Protein AF-A0A916QJL6-F1 (afdb_monomer_lite)

Secondary structure (DSSP, 8-state):
--SHHHHHHHHHHHHHHTT-----EEEEEEEEETTEEEEEEEEEETTTEEEEEEE-SSSEEEEEETTEE---B-TTSPEEEEEE--TTSPP-EEEEEE-

Organism: NCBI:txid2201249

Sequence (99 aa):
MKNKKKLILLCLPLVLFASTATTSIALADTVYYKRTPVYWEHGNWGKVRSYSNVQSHRYTHSSTANGVFSGWKKKGVTAKASTWISPTKKATAYWDCKG

Radius of gyration: 21.02 Å; chains: 1; bounding box: 69×24×42 Å

Structure (mmCIF, N/CA/C/O backbone):
data_AF-A0A916QJL6-F1
#
_entry.id   AF-A0A916QJL6-F1
#
loop_
_atom_site.group_PDB
_atom_site.id
_atom_site.type_symbol
_atom_site.label_atom_id
_atom_site.label_alt_id
_atom_site.label_comp_id
_atom_site.label_asym_id
_atom_site.label_entity_id
_atom_site.label_seq_id
_atom_site.pdbx_PDB_ins_code
_atom_site.Cartn_x
_atom_site.Cartn_y
_atom_site.Cartn_z
_atom_site.occupancy
_atom_site.B_iso_or_equiv
_atom_site.auth_seq_id
_atom_site.auth_comp_id
_atom_site.auth_asym_id
_atom_site.auth_atom_id
_atom_site.pdbx_PDB_model_num
ATOM 1 N N . MET A 1 1 ? 54.672 -15.623 -25.917 1.00 46.38 1 MET A N 1
ATOM 2 C CA . MET A 1 1 ? 53.746 -15.133 -24.862 1.00 46.38 1 MET A CA 1
ATOM 3 C C . MET A 1 1 ? 53.661 -13.596 -24.872 1.00 46.38 1 MET A C 1
ATOM 5 O O . MET A 1 1 ? 54.285 -12.959 -24.040 1.00 46.38 1 MET A O 1
ATOM 9 N N . LYS A 1 2 ? 52.933 -12.962 -25.808 1.00 47.34 2 LYS A N 1
ATOM 10 C CA . LYS A 1 2 ? 52.797 -11.480 -25.852 1.00 47.34 2 LYS A CA 1
ATOM 11 C C . LYS A 1 2 ? 51.350 -10.955 -25.855 1.00 47.34 2 LYS A C 1
ATOM 13 O O . LYS A 1 2 ? 51.146 -9.776 -25.597 1.00 47.34 2 LYS A O 1
ATOM 18 N N . ASN A 1 3 ? 50.346 -11.829 -26.007 1.00 54.03 3 ASN A N 1
ATOM 19 C CA . ASN A 1 3 ? 48.943 -11.406 -26.172 1.00 54.03 3 ASN A CA 1
ATOM 20 C C . ASN A 1 3 ? 48.036 -11.695 -24.958 1.00 54.03 3 ASN A C 1
ATOM 22 O O . ASN A 1 3 ? 46.921 -11.192 -24.900 1.00 54.03 3 ASN A O 1
ATOM 26 N N . LYS A 1 4 ? 48.517 -12.431 -23.942 1.00 50.94 4 LYS A N 1
ATOM 27 C CA . LYS A 1 4 ? 47.727 -12.762 -22.736 1.00 50.94 4 LYS A CA 1
ATOM 28 C C . LYS A 1 4 ? 47.488 -11.552 -21.812 1.00 50.94 4 LYS A C 1
ATOM 30 O O . LYS A 1 4 ? 46.475 -11.495 -21.130 1.00 50.94 4 LYS A O 1
ATOM 35 N N . LYS A 1 5 ? 48.384 -10.552 -21.834 1.00 49.97 5 LYS A N 1
ATOM 36 C CA . LYS A 1 5 ? 48.282 -9.331 -21.008 1.00 49.97 5 LYS A CA 1
ATOM 37 C C . LYS A 1 5 ? 47.199 -8.353 -21.493 1.00 49.97 5 LYS A C 1
ATOM 39 O O . LYS A 1 5 ? 46.643 -7.626 -20.683 1.00 49.97 5 LYS A O 1
ATOM 44 N N . LYS A 1 6 ? 46.867 -8.361 -22.793 1.00 50.53 6 LYS A N 1
ATOM 45 C CA . LYS A 1 6 ? 45.815 -7.497 -23.367 1.00 50.53 6 LYS A CA 1
ATOM 46 C C . LYS A 1 6 ? 44.402 -8.016 -23.085 1.00 50.53 6 LYS A C 1
ATOM 48 O O . LYS A 1 6 ? 43.484 -7.217 -22.969 1.00 50.53 6 LYS A O 1
ATOM 53 N N . LEU A 1 7 ? 44.242 -9.332 -22.926 1.00 50.47 7 LEU A N 1
ATOM 54 C CA . LEU A 1 7 ? 42.948 -9.954 -22.625 1.00 50.47 7 LEU A CA 1
ATOM 55 C C . LEU A 1 7 ? 42.502 -9.681 -21.177 1.00 50.47 7 LEU A C 1
ATOM 57 O O . LEU A 1 7 ? 41.327 -9.451 -20.924 1.00 50.47 7 LEU A O 1
ATOM 61 N N . ILE A 1 8 ? 43.454 -9.624 -20.238 1.00 54.03 8 ILE A N 1
ATOM 62 C CA . ILE A 1 8 ? 43.185 -9.314 -18.822 1.00 54.03 8 ILE A CA 1
ATOM 63 C C . ILE A 1 8 ? 42.785 -7.838 -18.639 1.00 54.03 8 ILE A C 1
ATOM 65 O O . ILE A 1 8 ? 41.924 -7.535 -17.818 1.00 54.03 8 ILE A O 1
ATOM 69 N N . LEU A 1 9 ? 43.341 -6.924 -19.445 1.00 51.94 9 LEU A N 1
ATOM 70 C CA . LEU A 1 9 ? 42.990 -5.499 -19.394 1.00 51.94 9 LEU A CA 1
ATOM 71 C C . LEU A 1 9 ? 41.610 -5.170 -19.987 1.00 51.94 9 LEU A C 1
ATOM 73 O O . LEU A 1 9 ? 41.058 -4.123 -19.662 1.00 51.94 9 LEU A O 1
ATOM 77 N N . LEU A 1 10 ? 41.049 -6.035 -20.839 1.00 51.66 10 LEU A N 1
ATOM 78 C CA . LEU A 1 10 ? 39.753 -5.787 -21.483 1.00 51.66 10 LEU A CA 1
ATOM 79 C C . LEU A 1 10 ? 38.558 -6.254 -20.634 1.00 51.66 10 LEU A C 1
ATOM 81 O O . LEU A 1 10 ? 37.454 -5.746 -20.801 1.00 51.66 10 LEU A O 1
ATOM 85 N N . CYS A 1 11 ? 38.770 -7.197 -19.708 1.00 52.44 11 CYS A N 1
ATOM 86 C CA . CYS A 1 11 ? 37.713 -7.712 -18.829 1.00 52.44 11 CYS A CA 1
ATOM 87 C C . CYS A 1 11 ? 37.508 -6.879 -17.554 1.00 52.44 11 CYS A C 1
ATOM 89 O O . CYS A 1 11 ? 36.437 -6.938 -16.956 1.00 52.44 11 CYS A O 1
ATOM 91 N N . LEU A 1 12 ? 38.500 -6.085 -17.137 1.00 51.75 12 LEU A N 1
ATOM 92 C CA . LEU A 1 12 ? 38.423 -5.282 -15.913 1.00 51.75 12 LEU A CA 1
ATOM 93 C C . LEU A 1 12 ? 37.340 -4.173 -15.929 1.00 51.75 12 LEU A C 1
ATOM 95 O O . LEU A 1 12 ? 36.672 -4.011 -14.908 1.00 51.75 12 LEU A O 1
ATOM 99 N N . PRO A 1 13 ? 37.077 -3.445 -17.039 1.00 52.88 13 PRO A N 1
ATOM 100 C CA . PRO A 1 13 ? 36.018 -2.431 -17.050 1.00 52.88 13 PRO A CA 1
ATOM 101 C C . PRO A 1 13 ? 34.598 -3.020 -17.114 1.00 52.88 13 PRO A C 1
ATOM 103 O O . PRO A 1 13 ? 33.653 -2.338 -16.732 1.00 52.88 13 PRO A O 1
ATOM 106 N N . LEU A 1 14 ? 34.418 -4.278 -17.538 1.00 50.94 14 LEU A N 1
ATOM 107 C CA . LEU A 1 14 ? 33.086 -4.893 -17.642 1.00 50.94 14 LEU A CA 1
ATOM 108 C C . LEU A 1 14 ? 32.510 -5.282 -16.265 1.00 50.94 14 LEU A C 1
ATOM 110 O O . LEU A 1 14 ? 31.299 -5.244 -16.064 1.00 50.94 14 LEU A O 1
ATOM 114 N N . VAL A 1 15 ? 33.375 -5.587 -15.292 1.00 53.91 15 VAL A N 1
ATOM 115 C CA . VAL A 1 15 ? 32.970 -5.922 -13.912 1.00 53.91 15 VAL A CA 1
ATOM 116 C C . VAL A 1 15 ? 32.596 -4.665 -13.109 1.00 53.91 15 VAL A C 1
ATOM 118 O O . VAL A 1 15 ? 31.736 -4.727 -12.236 1.00 53.91 15 VAL A O 1
ATOM 121 N N . LEU A 1 16 ? 33.169 -3.503 -13.450 1.00 50.06 16 LEU A N 1
ATOM 122 C CA . LEU A 1 16 ? 32.902 -2.219 -12.781 1.00 50.06 16 LEU A CA 1
ATOM 123 C C . LEU A 1 16 ? 31.537 -1.599 -13.133 1.00 50.06 16 LEU A C 1
ATOM 125 O O . LEU A 1 16 ? 31.016 -0.805 -12.354 1.00 50.06 16 LEU A O 1
ATOM 129 N N . PHE A 1 17 ? 30.925 -1.970 -14.263 1.00 52.22 17 PHE A N 1
ATOM 130 C CA . PHE A 1 17 ? 2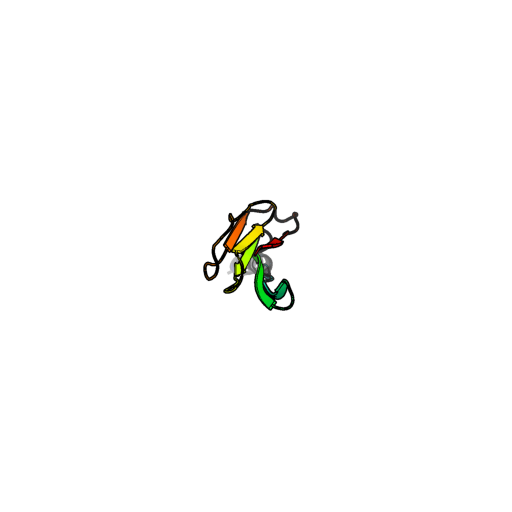9.567 -1.522 -14.616 1.00 52.22 17 PHE A CA 1
ATOM 131 C C . PHE A 1 17 ? 28.454 -2.406 -14.031 1.00 52.22 17 PHE A C 1
ATOM 133 O O . PHE A 1 17 ? 27.311 -1.961 -13.927 1.00 52.22 17 PHE A O 1
ATOM 140 N N . ALA A 1 18 ? 28.770 -3.631 -13.600 1.00 50.31 18 ALA A N 1
ATOM 141 C CA . ALA A 1 18 ? 27.786 -4.567 -13.054 1.00 50.31 18 ALA A CA 1
ATOM 142 C C . ALA A 1 18 ? 27.381 -4.264 -11.595 1.00 50.31 18 ALA A C 1
ATOM 144 O O . ALA A 1 18 ? 26.430 -4.852 -11.087 1.00 50.31 18 ALA A O 1
ATOM 145 N N . SER A 1 19 ? 28.070 -3.344 -10.911 1.00 48.66 19 SER A N 1
ATOM 146 C CA . SER A 1 19 ? 27.883 -3.076 -9.479 1.00 48.66 19 SER A CA 1
ATOM 147 C C . SER A 1 19 ? 26.995 -1.875 -9.150 1.00 48.66 19 SER A C 1
ATOM 149 O O . SER A 1 19 ? 26.932 -1.477 -7.988 1.00 48.66 19 SER A O 1
ATOM 151 N N . THR A 1 20 ? 26.239 -1.318 -10.104 1.00 51.81 20 THR A N 1
ATOM 152 C CA . THR A 1 20 ? 25.099 -0.457 -9.733 1.00 51.81 20 THR A CA 1
ATOM 153 C C . THR A 1 20 ? 23.936 -1.341 -9.291 1.00 51.81 20 THR A C 1
ATOM 155 O O . THR A 1 20 ? 22.885 -1.401 -9.923 1.00 51.81 20 THR A O 1
ATOM 158 N N . ALA A 1 21 ? 24.149 -2.067 -8.187 1.00 51.97 21 ALA A N 1
ATOM 159 C CA . ALA A 1 21 ? 23.082 -2.685 -7.426 1.00 51.97 21 ALA A CA 1
ATOM 160 C C . ALA A 1 21 ? 22.080 -1.571 -7.134 1.00 51.97 21 ALA A C 1
ATOM 162 O O . ALA A 1 21 ? 22.337 -0.652 -6.355 1.00 51.97 21 ALA A O 1
ATOM 163 N N . THR A 1 22 ? 20.982 -1.580 -7.876 1.00 55.56 22 THR A N 1
ATOM 164 C CA . THR A 1 22 ? 19.940 -0.589 -7.724 1.00 55.56 22 THR A CA 1
ATOM 165 C C . THR A 1 22 ? 19.310 -0.863 -6.369 1.00 55.56 22 THR A C 1
ATOM 167 O O . THR A 1 22 ? 18.578 -1.831 -6.188 1.00 55.56 22 THR A O 1
ATOM 170 N N . THR A 1 23 ? 19.670 -0.048 -5.384 1.00 55.12 23 THR A N 1
ATOM 171 C CA . THR A 1 23 ? 19.147 -0.138 -4.027 1.00 55.12 23 THR A CA 1
ATOM 172 C C . THR A 1 23 ? 17.630 0.002 -4.088 1.00 55.12 23 THR A C 1
ATOM 174 O O . THR A 1 23 ? 17.087 1.072 -4.365 1.00 55.12 23 THR A O 1
ATOM 177 N N . SER A 1 24 ? 16.924 -1.112 -3.899 1.00 55.72 24 SER A N 1
ATOM 178 C CA . SER A 1 24 ? 15.483 -1.107 -3.691 1.00 55.72 24 SER A CA 1
ATOM 179 C C . SER A 1 24 ? 15.224 -0.467 -2.338 1.00 55.72 24 SER A C 1
ATOM 181 O O . SER A 1 24 ? 15.588 -1.030 -1.306 1.00 55.72 24 SER A O 1
ATOM 183 N N . ILE A 1 25 ? 14.627 0.720 -2.339 1.00 62.16 25 ILE A N 1
ATOM 184 C CA . ILE A 1 25 ? 14.165 1.345 -1.106 1.00 62.16 25 ILE A CA 1
ATOM 185 C C . ILE A 1 25 ? 12.771 0.779 -0.854 1.00 62.16 25 ILE A C 1
ATOM 187 O O . ILE A 1 25 ? 11.801 1.209 -1.479 1.00 62.16 25 ILE A O 1
ATOM 191 N N . ALA A 1 26 ? 12.708 -0.234 0.006 1.00 62.62 26 ALA A N 1
ATOM 192 C CA . ALA A 1 26 ? 11.469 -0.694 0.605 1.00 62.62 26 ALA A CA 1
ATOM 193 C C . ALA A 1 26 ? 11.263 0.088 1.903 1.00 62.62 26 ALA A C 1
ATOM 195 O O . ALA A 1 26 ? 12.041 -0.075 2.842 1.00 62.62 26 ALA A O 1
ATOM 196 N N . LEU A 1 27 ? 10.261 0.967 1.939 1.00 75.12 27 LEU A N 1
ATOM 197 C CA . LEU A 1 27 ? 9.862 1.667 3.157 1.00 75.12 27 LEU A CA 1
ATOM 198 C C . LEU A 1 27 ? 8.608 0.983 3.692 1.00 75.12 27 LEU A C 1
ATOM 200 O O . LEU A 1 27 ? 7.573 0.947 3.026 1.00 75.12 27 LEU A O 1
ATOM 204 N N . ALA A 1 28 ? 8.727 0.392 4.877 1.00 79.88 28 ALA A N 1
ATOM 205 C CA . ALA A 1 28 ? 7.584 -0.084 5.638 1.00 79.88 28 ALA A CA 1
ATOM 206 C C . ALA A 1 28 ? 7.270 0.960 6.709 1.00 79.88 28 ALA A C 1
ATOM 208 O O . ALA A 1 28 ? 8.041 1.142 7.649 1.00 79.88 28 ALA A O 1
ATOM 209 N N . ASP A 1 29 ? 6.130 1.624 6.560 1.00 84.25 29 ASP A N 1
ATOM 210 C CA . ASP A 1 29 ? 5.646 2.657 7.458 1.00 84.25 29 ASP A CA 1
ATOM 211 C C . ASP A 1 29 ? 4.402 2.159 8.202 1.00 84.25 29 ASP A C 1
ATOM 213 O O . ASP A 1 29 ? 3.496 1.533 7.641 1.00 84.25 29 ASP A O 1
ATOM 217 N N . THR A 1 30 ? 4.327 2.474 9.495 1.00 88.19 30 THR A N 1
ATOM 218 C CA . THR A 1 30 ? 3.057 2.401 10.224 1.00 88.19 30 THR A CA 1
ATOM 219 C C . THR A 1 30 ? 2.382 3.757 10.117 1.00 88.19 30 THR A C 1
ATOM 221 O O . THR A 1 30 ? 2.823 4.733 10.722 1.00 88.19 30 THR A O 1
ATOM 224 N N . VAL A 1 31 ? 1.305 3.818 9.343 1.00 92.69 31 VAL A N 1
ATOM 225 C CA . VAL A 1 31 ? 0.499 5.029 9.160 1.00 92.69 31 VAL A CA 1
ATOM 226 C C . VAL A 1 31 ? -0.752 4.963 10.024 1.00 92.69 31 VAL A C 1
ATOM 228 O O . VAL A 1 31 ? -1.096 3.909 10.550 1.00 92.69 31 VAL A O 1
ATOM 231 N N . TYR A 1 32 ? -1.438 6.088 10.221 1.00 94.81 32 TYR A N 1
ATOM 232 C CA . TYR A 1 32 ? -2.595 6.143 11.113 1.00 94.81 32 TYR A CA 1
ATOM 233 C C . TYR A 1 32 ? -3.845 6.615 10.384 1.00 94.81 32 TYR A C 1
ATOM 235 O O . TYR A 1 32 ? -3.860 7.676 9.768 1.00 94.81 32 TYR A O 1
ATOM 243 N N . TYR A 1 33 ? -4.930 5.856 10.533 1.00 96.06 33 TYR A N 1
ATOM 244 C CA . TYR A 1 33 ? -6.273 6.266 10.133 1.00 96.06 33 TYR A CA 1
ATOM 245 C C . TYR A 1 33 ? -7.186 6.244 11.354 1.00 96.06 33 TYR A C 1
ATOM 247 O O . TYR A 1 33 ? -7.285 5.222 12.034 1.00 96.06 33 TYR A O 1
ATOM 255 N N . LYS A 1 34 ? -7.825 7.377 11.678 1.00 95.44 34 LYS A N 1
ATOM 256 C CA . LYS A 1 34 ? -8.668 7.526 12.883 1.00 95.44 34 LYS A CA 1
ATOM 257 C C . LYS A 1 34 ? -7.979 6.985 14.152 1.00 95.44 34 LYS A C 1
ATOM 259 O O . LYS A 1 34 ? -8.532 6.160 14.876 1.00 95.44 34 LYS A O 1
ATOM 264 N N . ARG A 1 35 ? -6.727 7.407 14.388 1.00 95.31 35 ARG A N 1
ATOM 265 C CA . ARG A 1 35 ? -5.877 6.982 15.528 1.00 95.31 35 ARG A CA 1
ATOM 266 C C . ARG A 1 35 ? -5.590 5.474 15.604 1.00 95.31 35 ARG A C 1
ATOM 268 O O . ARG A 1 35 ? -5.123 4.987 16.625 1.00 95.31 35 ARG A O 1
ATOM 275 N N . THR A 1 36 ? -5.869 4.726 14.543 1.00 94.44 36 THR A N 1
ATOM 276 C CA . THR A 1 36 ? -5.555 3.301 14.450 1.00 94.44 36 THR A CA 1
ATOM 277 C C . THR A 1 36 ? -4.356 3.101 13.531 1.00 94.44 36 THR A C 1
ATOM 279 O O . THR A 1 36 ? -4.376 3.665 12.434 1.00 94.44 36 THR A O 1
ATOM 282 N N . PRO A 1 37 ? -3.375 2.267 13.914 1.00 94.12 37 PRO A N 1
ATOM 283 C CA . PRO A 1 37 ? -2.281 1.905 13.027 1.00 94.12 37 PRO A CA 1
ATOM 284 C C . PRO A 1 37 ? -2.780 1.105 11.814 1.00 94.12 37 PRO A C 1
ATOM 286 O O . PRO A 1 37 ? -3.627 0.213 11.915 1.00 94.12 37 PRO A O 1
ATOM 289 N N . VAL A 1 38 ? -2.232 1.432 10.655 1.00 95.94 38 VAL A N 1
ATOM 290 C CA . VAL A 1 38 ? -2.438 0.784 9.366 1.00 95.94 38 VAL A CA 1
ATOM 291 C C . VAL A 1 38 ? -1.054 0.440 8.838 1.00 95.94 38 VAL A C 1
ATOM 293 O O . VAL A 1 38 ? -0.148 1.272 8.853 1.00 95.94 38 VAL A O 1
ATOM 296 N N . TYR A 1 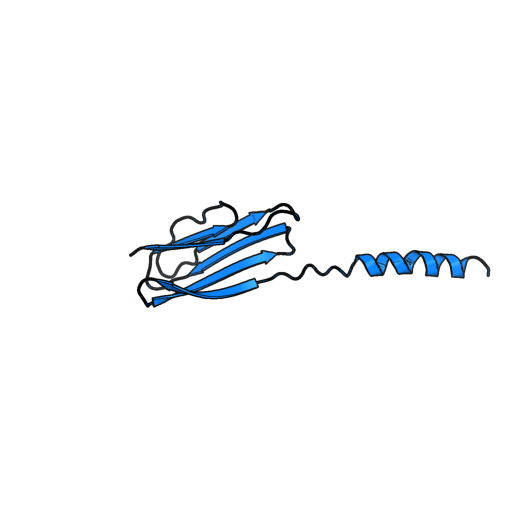39 ? -0.886 -0.802 8.401 1.00 94.94 39 TYR A N 1
ATOM 297 C CA . TYR A 1 39 ? 0.358 -1.238 7.792 1.00 94.94 39 TYR A CA 1
ATOM 298 C C . TYR A 1 39 ? 0.428 -0.714 6.360 1.00 94.94 39 TYR A C 1
ATOM 300 O O . TYR A 1 39 ? -0.512 -0.923 5.583 1.00 94.94 39 TYR A O 1
ATOM 308 N N . TRP A 1 40 ? 1.537 -0.067 6.005 1.00 96.38 40 TRP A N 1
ATOM 309 C CA . TRP A 1 40 ? 1.791 0.368 4.643 1.00 96.38 40 TRP A CA 1
ATOM 310 C C . TRP A 1 40 ? 3.243 0.129 4.241 1.00 96.38 40 TRP A C 1
ATOM 312 O O . TRP A 1 40 ? 4.171 0.653 4.840 1.00 96.38 40 TRP A O 1
ATOM 322 N N . GLU A 1 41 ? 3.438 -0.654 3.193 1.00 95.00 41 GLU A N 1
ATOM 323 C CA . GLU A 1 41 ? 4.742 -0.915 2.603 1.00 95.00 41 GLU A CA 1
ATOM 324 C C . GLU A 1 41 ? 4.742 -0.409 1.167 1.00 95.00 41 GLU A C 1
ATOM 326 O O . GLU A 1 41 ? 3.900 -0.793 0.353 1.00 95.00 41 GLU A O 1
ATOM 331 N N . HIS A 1 42 ? 5.679 0.468 0.837 1.00 94.12 42 HIS A N 1
ATOM 332 C CA . HIS A 1 42 ? 5.750 1.084 -0.479 1.00 94.12 42 HIS A CA 1
ATOM 333 C C . HIS A 1 42 ? 7.187 1.365 -0.887 1.00 94.12 42 HIS A C 1
ATOM 335 O O . HIS A 1 42 ? 8.111 1.380 -0.073 1.00 94.12 42 HIS A O 1
ATOM 341 N N . GLY A 1 43 ? 7.382 1.564 -2.186 1.00 92.12 43 GLY A N 1
ATOM 342 C CA . GLY A 1 43 ? 8.695 1.896 -2.703 1.00 92.12 43 GLY A CA 1
ATOM 343 C C . GLY A 1 43 ? 8.851 1.593 -4.179 1.00 92.12 43 GLY A C 1
ATOM 344 O O . GLY A 1 43 ? 7.899 1.639 -4.971 1.00 92.12 43 GLY A O 1
ATOM 345 N N . ASN A 1 44 ? 10.093 1.297 -4.555 1.00 89.81 44 ASN A N 1
ATOM 346 C CA . ASN A 1 44 ? 10.407 0.814 -5.887 1.00 89.81 44 ASN A CA 1
ATOM 347 C C . ASN A 1 44 ? 11.452 -0.302 -5.884 1.00 89.81 44 ASN A C 1
ATOM 349 O O . ASN A 1 44 ? 12.357 -0.340 -5.051 1.00 89.81 44 ASN A O 1
ATOM 353 N N . TRP A 1 45 ? 11.335 -1.182 -6.875 1.00 85.88 45 TRP A N 1
ATOM 354 C CA . TRP A 1 45 ? 12.375 -2.136 -7.224 1.00 85.88 45 TRP A CA 1
ATOM 355 C C . TRP A 1 45 ? 13.219 -1.551 -8.340 1.00 85.88 45 TRP A C 1
ATOM 357 O O . TRP A 1 45 ? 12.743 -1.328 -9.456 1.00 85.88 45 TRP A O 1
ATOM 367 N N . GLY A 1 46 ? 14.461 -1.247 -7.982 1.00 77.75 46 GLY A N 1
ATOM 368 C CA . GLY A 1 46 ? 15.511 -0.747 -8.849 1.00 77.75 46 GLY A CA 1
ATOM 369 C C . GLY A 1 46 ? 15.121 0.351 -9.834 1.00 77.75 46 GLY A C 1
ATOM 370 O O . GLY A 1 46 ? 15.552 0.320 -10.982 1.00 77.75 46 GLY A O 1
ATOM 371 N N . LYS A 1 47 ? 14.292 1.312 -9.399 1.00 81.75 47 LYS A N 1
ATOM 372 C CA . LYS A 1 47 ? 13.754 2.418 -10.219 1.00 81.75 47 LYS A CA 1
ATOM 373 C C . LYS A 1 47 ? 12.927 1.998 -11.444 1.00 81.75 47 LYS A C 1
ATOM 375 O O . LYS A 1 47 ? 12.514 2.868 -12.198 1.00 81.75 47 LYS A O 1
ATOM 380 N N . VAL A 1 48 ? 12.655 0.708 -11.643 1.00 88.00 48 VAL A N 1
ATOM 381 C CA . VAL A 1 48 ? 11.908 0.193 -12.806 1.00 88.00 48 VAL A CA 1
ATOM 382 C C . VAL A 1 48 ? 10.479 -0.195 -12.464 1.00 88.00 48 VAL A C 1
ATOM 384 O O . VAL A 1 48 ? 9.626 -0.265 -13.341 1.00 88.00 48 VAL A O 1
ATOM 387 N N . ARG A 1 49 ? 10.173 -0.433 -11.189 1.00 89.75 49 ARG A N 1
ATOM 388 C CA . ARG A 1 49 ? 8.831 -0.837 -10.767 1.00 89.75 49 ARG A CA 1
ATOM 389 C C . ARG A 1 49 ? 8.459 -0.160 -9.464 1.00 89.75 49 ARG A C 1
ATOM 391 O O . ARG A 1 49 ? 9.212 -0.258 -8.504 1.00 89.75 49 ARG A O 1
ATOM 398 N N . SER A 1 50 ? 7.305 0.494 -9.420 1.00 92.94 50 SER A N 1
ATOM 399 C CA . SER A 1 50 ? 6.719 1.009 -8.179 1.00 92.94 50 SER A CA 1
ATOM 400 C C . SER A 1 50 ? 5.756 -0.008 -7.582 1.00 92.94 50 SER A C 1
ATOM 402 O O . SER A 1 50 ? 5.100 -0.752 -8.320 1.00 92.94 50 SER A O 1
ATOM 404 N N . TYR A 1 51 ? 5.656 -0.028 -6.255 1.00 94.69 51 TYR A N 1
ATOM 405 C CA . TYR A 1 51 ? 4.688 -0.842 -5.536 1.00 94.69 51 TYR A CA 1
ATOM 406 C C . TYR A 1 51 ? 4.126 -0.124 -4.301 1.00 94.69 51 TYR A C 1
ATOM 408 O O . TYR A 1 51 ? 4.740 0.797 -3.761 1.00 94.69 51 TYR A O 1
ATOM 416 N N . SER A 1 52 ? 2.939 -0.560 -3.876 1.00 96.25 52 SER A N 1
ATOM 417 C CA . SER A 1 52 ? 2.236 -0.089 -2.683 1.00 96.25 52 SER A CA 1
ATOM 418 C C . SER A 1 52 ? 1.344 -1.207 -2.132 1.00 96.25 52 SER A C 1
ATOM 420 O O . SER A 1 52 ? 0.409 -1.663 -2.801 1.00 96.25 52 SER A O 1
ATOM 422 N N . ASN A 1 53 ? 1.627 -1.645 -0.910 1.00 96.69 53 ASN A N 1
ATOM 423 C CA . ASN A 1 53 ? 0.950 -2.718 -0.193 1.00 96.69 53 ASN A CA 1
ATOM 424 C C . ASN A 1 53 ? 0.373 -2.162 1.110 1.00 96.69 53 ASN A C 1
ATOM 426 O O . ASN A 1 53 ? 1.113 -1.722 1.982 1.00 96.69 53 ASN A O 1
ATOM 430 N N . VAL A 1 54 ? -0.946 -2.193 1.264 1.00 97.06 54 VAL A N 1
ATOM 431 C CA . VAL A 1 54 ? -1.637 -1.679 2.455 1.00 97.06 54 VAL A CA 1
ATOM 432 C C . VAL A 1 54 ? -2.389 -2.811 3.117 1.00 97.06 54 VAL A C 1
ATOM 434 O O . VAL A 1 54 ? -3.011 -3.626 2.431 1.00 97.06 54 VAL A O 1
ATOM 437 N N . GLN A 1 55 ? -2.369 -2.845 4.446 1.00 96.19 55 GLN A N 1
ATOM 438 C CA . GLN A 1 55 ? -3.196 -3.761 5.213 1.00 96.19 55 GLN A CA 1
ATOM 439 C C . GLN A 1 55 ? -3.797 -3.074 6.440 1.00 96.19 55 GLN A C 1
ATOM 441 O O . GLN A 1 55 ? -3.126 -2.372 7.197 1.00 96.19 55 GLN A O 1
ATOM 446 N N . SER A 1 56 ? -5.091 -3.316 6.646 1.00 95.44 56 SER A N 1
ATOM 447 C CA . SER A 1 56 ? -5.762 -3.042 7.912 1.00 95.44 56 SER A CA 1
ATOM 448 C C . SER A 1 56 ? -6.697 -4.185 8.295 1.00 95.44 56 SER A C 1
ATOM 450 O O . SER A 1 56 ? -7.516 -4.635 7.490 1.00 95.44 56 SER A O 1
ATOM 452 N N . HIS A 1 57 ? -6.660 -4.589 9.565 1.00 95.25 57 HIS A N 1
ATOM 453 C CA . HIS A 1 57 ? -7.657 -5.485 10.161 1.00 95.25 57 HIS A CA 1
ATOM 454 C C . HIS A 1 57 ? -8.957 -4.767 10.564 1.00 95.25 57 HIS A C 1
ATOM 456 O O . HIS A 1 57 ? -9.941 -5.422 10.901 1.00 95.25 57 HIS A O 1
ATOM 462 N N . ARG A 1 58 ? -8.996 -3.425 10.529 1.00 95.94 58 ARG A N 1
ATOM 463 C CA . ARG A 1 58 ? -10.137 -2.634 11.030 1.00 95.94 58 ARG A CA 1
ATOM 464 C C . ARG A 1 58 ? -10.935 -1.930 9.943 1.00 95.94 58 ARG A C 1
ATOM 466 O O . ARG A 1 58 ? -12.142 -1.760 10.123 1.00 95.94 58 ARG A O 1
ATOM 473 N N . TYR A 1 59 ? -10.308 -1.578 8.822 1.00 97.38 59 TYR A N 1
ATOM 474 C CA . TYR A 1 59 ? -10.931 -0.778 7.763 1.00 97.38 59 TYR A CA 1
ATOM 475 C C . TYR A 1 59 ? -10.892 -1.464 6.401 1.00 97.38 59 TYR A C 1
ATOM 477 O O . TYR A 1 59 ? -10.019 -2.287 6.116 1.00 97.38 59 TYR A O 1
ATOM 485 N N . THR A 1 60 ? -11.850 -1.099 5.552 1.00 98.00 60 THR A N 1
ATOM 486 C CA . THR A 1 60 ? -11.735 -1.351 4.113 1.00 98.00 60 THR A CA 1
ATOM 487 C C . THR A 1 60 ? -10.658 -0.413 3.590 1.00 98.00 60 THR A C 1
ATOM 489 O O . THR A 1 60 ? -10.654 0.761 3.948 1.00 98.00 60 THR A O 1
ATOM 492 N N . HIS A 1 61 ? -9.735 -0.910 2.784 1.00 98.12 61 HIS A N 1
ATOM 493 C CA . HIS A 1 61 ? -8.559 -0.140 2.393 1.00 98.12 61 HIS A CA 1
ATOM 494 C C . HIS A 1 61 ? -8.166 -0.420 0.950 1.00 98.12 61 HIS A C 1
ATOM 496 O O . HIS A 1 61 ? -8.594 -1.408 0.351 1.00 98.12 61 HIS A O 1
ATOM 502 N N . SER A 1 62 ? -7.379 0.479 0.383 1.00 97.94 62 SER A N 1
ATOM 503 C CA . SER A 1 62 ? -6.829 0.347 -0.958 1.00 97.94 62 SER A CA 1
ATOM 504 C C . SER A 1 62 ? -5.449 0.972 -1.030 1.00 97.94 62 SER A C 1
ATOM 506 O O . SER A 1 62 ? -5.093 1.834 -0.231 1.00 97.94 62 SER A O 1
ATOM 508 N N . SER A 1 63 ? -4.682 0.535 -2.013 1.00 97.38 63 SER A N 1
ATOM 509 C CA . SER A 1 63 ? -3.383 1.091 -2.359 1.00 97.38 63 SER A CA 1
ATOM 510 C C . SER A 1 63 ? -3.310 1.465 -3.837 1.00 97.38 63 SER A C 1
ATOM 512 O O . SER A 1 63 ? -3.995 0.865 -4.678 1.00 97.38 63 SER A O 1
ATOM 514 N N . THR A 1 64 ? -2.447 2.431 -4.142 1.00 97.31 64 THR A N 1
ATOM 515 C CA . THR A 1 64 ? -2.157 2.882 -5.504 1.00 97.31 64 THR A CA 1
ATOM 516 C C . THR A 1 64 ? -0.649 2.952 -5.711 1.00 97.31 64 THR A C 1
ATOM 518 O O . THR A 1 64 ? 0.063 3.440 -4.834 1.00 97.31 64 THR A O 1
ATOM 521 N N . ALA A 1 65 ? -0.161 2.496 -6.866 1.00 96.31 65 ALA A N 1
ATOM 522 C CA . ALA A 1 65 ? 1.239 2.615 -7.280 1.00 96.31 65 ALA A CA 1
ATOM 523 C C . ALA A 1 65 ? 1.305 3.260 -8.671 1.00 96.31 65 ALA A C 1
ATOM 525 O O . ALA A 1 65 ? 0.789 2.699 -9.636 1.00 96.31 65 ALA A O 1
ATOM 526 N N . ASN A 1 66 ? 1.878 4.462 -8.769 1.00 94.31 66 ASN A N 1
ATOM 527 C CA . ASN A 1 66 ? 1.970 5.273 -9.990 1.00 94.31 66 ASN A CA 1
ATOM 528 C C . ASN A 1 66 ? 0.656 5.332 -10.801 1.00 94.31 66 ASN A C 1
ATOM 530 O O . ASN A 1 66 ? 0.662 5.223 -12.025 1.00 94.31 66 ASN A O 1
ATOM 534 N N . GLY A 1 67 ? -0.469 5.513 -10.102 1.00 92.38 67 GLY A N 1
ATOM 535 C CA . GLY A 1 67 ? -1.812 5.613 -10.687 1.00 92.38 67 GLY A CA 1
ATOM 536 C C . GLY A 1 67 ? -2.555 4.282 -10.852 1.00 92.38 67 GLY A C 1
ATOM 537 O O . GLY A 1 67 ? -3.760 4.295 -11.079 1.00 92.38 67 GLY A O 1
ATOM 538 N N . VAL A 1 68 ? -1.889 3.134 -10.687 1.00 96.69 68 VAL A N 1
ATOM 539 C CA . VAL A 1 68 ? -2.553 1.822 -10.727 1.00 96.69 68 VAL A CA 1
ATOM 540 C C . VAL A 1 68 ? -3.221 1.540 -9.392 1.00 96.69 68 VAL A C 1
ATOM 542 O O . VAL A 1 68 ? -2.549 1.467 -8.366 1.00 96.69 68 VAL A O 1
ATOM 545 N N . PHE A 1 69 ? -4.538 1.358 -9.426 1.00 97.38 69 PHE A N 1
ATOM 546 C CA . PHE A 1 69 ? -5.380 1.115 -8.261 1.00 97.38 69 PHE A CA 1
ATOM 547 C C . PHE A 1 69 ? -5.541 -0.384 -7.979 1.00 97.38 69 PHE A C 1
ATOM 549 O O . PHE A 1 69 ? -5.865 -1.165 -8.869 1.00 97.38 69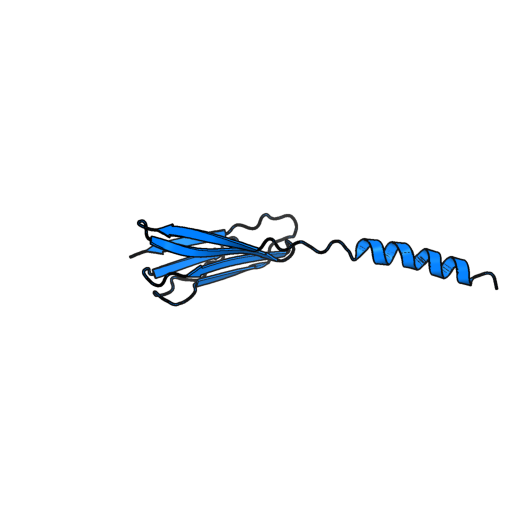 PHE A O 1
ATOM 556 N N . SER A 1 70 ? -5.364 -0.791 -6.722 1.00 97.25 70 SER A N 1
ATOM 557 C CA . SER A 1 70 ? -5.532 -2.190 -6.280 1.00 97.25 70 SER A CA 1
ATOM 558 C C . SER A 1 70 ? -6.992 -2.647 -6.133 1.00 97.25 70 SER A C 1
ATOM 560 O O . SER A 1 70 ? -7.259 -3.842 -5.942 1.00 97.25 70 SER A O 1
ATOM 562 N N . GLY A 1 71 ? -7.944 -1.711 -6.191 1.00 97.75 71 GLY A N 1
ATOM 563 C CA . GLY A 1 71 ? -9.315 -1.952 -5.757 1.00 97.75 71 GLY A CA 1
ATOM 564 C C . GLY A 1 71 ? -9.468 -1.835 -4.240 1.00 97.75 71 GLY A C 1
ATOM 565 O O . GLY A 1 71 ? -8.527 -2.036 -3.474 1.00 97.75 71 GLY A O 1
ATOM 566 N N . TRP A 1 72 ? -10.692 -1.570 -3.787 1.00 97.94 72 TRP A N 1
ATOM 567 C CA . TRP A 1 72 ? -11.015 -1.648 -2.364 1.00 97.94 72 TRP A CA 1
ATOM 568 C C . TRP A 1 72 ? -10.982 -3.101 -1.889 1.00 97.94 72 TRP A C 1
ATOM 570 O O . TRP A 1 72 ? -11.670 -3.962 -2.444 1.00 97.94 72 TRP A O 1
ATOM 580 N N . LYS A 1 73 ? -10.213 -3.372 -0.836 1.00 98.00 73 LYS A N 1
ATOM 581 C CA . LYS A 1 73 ? -10.150 -4.672 -0.167 1.00 98.00 73 LYS A CA 1
ATOM 582 C C . LYS A 1 73 ? -10.809 -4.609 1.200 1.00 98.00 73 LYS A C 1
ATOM 584 O O . LYS A 1 73 ? -10.766 -3.594 1.897 1.00 98.00 73 LYS A O 1
ATOM 589 N N . LYS A 1 74 ? -11.448 -5.720 1.568 1.00 97.06 74 LYS A N 1
ATOM 590 C CA . LYS A 1 74 ? -12.053 -5.903 2.889 1.00 97.06 74 LYS A CA 1
ATOM 591 C C . LYS A 1 74 ? -10.968 -5.942 3.970 1.00 97.06 74 LYS A C 1
ATOM 593 O O . LYS A 1 74 ? -9.801 -6.218 3.702 1.00 97.06 74 LYS A O 1
ATOM 598 N N . LYS A 1 75 ? -11.398 -5.711 5.209 1.00 96.06 75 LYS A N 1
ATOM 599 C CA . LYS A 1 75 ? -10.581 -5.852 6.420 1.00 96.06 75 LYS A CA 1
ATOM 600 C C . LYS A 1 75 ? -9.850 -7.197 6.413 1.00 96.06 75 LYS A C 1
ATOM 602 O O . LYS A 1 75 ? -10.449 -8.215 6.077 1.00 96.06 75 LYS A O 1
ATOM 607 N N . GLY A 1 76 ? -8.576 -7.201 6.784 1.00 94.75 76 GLY A N 1
ATOM 608 C CA . GLY A 1 76 ? -7.763 -8.416 6.839 1.00 94.75 76 GLY A CA 1
ATOM 609 C C . GLY A 1 76 ? -7.115 -8.822 5.511 1.00 94.75 76 GLY A C 1
ATOM 610 O O . GLY A 1 76 ? -6.138 -9.563 5.541 1.00 94.75 76 GLY A O 1
ATOM 611 N N . VAL A 1 77 ? -7.586 -8.319 4.363 1.00 96.75 77 VAL A N 1
ATOM 612 C CA . VAL A 1 77 ? -7.068 -8.688 3.036 1.00 96.75 77 VAL A CA 1
ATOM 613 C C . VAL A 1 77 ? -6.145 -7.599 2.512 1.00 96.75 77 VAL A C 1
ATOM 615 O O . VAL A 1 77 ? -6.608 -6.500 2.239 1.00 96.75 77 VAL A O 1
ATOM 618 N N . THR A 1 78 ? -4.865 -7.911 2.308 1.00 97.06 78 THR A N 1
ATOM 619 C CA . THR A 1 78 ? -3.884 -6.947 1.791 1.00 97.06 78 THR A CA 1
ATOM 620 C C . THR A 1 78 ? -4.291 -6.389 0.423 1.00 97.06 78 THR A C 1
ATOM 622 O O . THR A 1 78 ? -4.500 -7.140 -0.535 1.00 97.06 78 THR A O 1
ATOM 625 N N . ALA A 1 79 ? -4.326 -5.063 0.310 1.00 97.88 79 ALA A N 1
ATOM 626 C CA . ALA A 1 79 ? -4.432 -4.352 -0.957 1.00 97.88 79 ALA A CA 1
ATOM 627 C C . ALA A 1 79 ? -3.037 -4.172 -1.568 1.00 97.88 79 ALA A C 1
ATOM 629 O O . ALA A 1 79 ? -2.156 -3.601 -0.930 1.00 97.88 79 ALA A O 1
ATOM 630 N N . LYS A 1 80 ? -2.827 -4.681 -2.787 1.00 97.62 80 LYS A N 1
ATOM 631 C CA . LYS A 1 80 ? -1.532 -4.652 -3.483 1.00 97.62 80 LYS A CA 1
ATOM 632 C C . LYS A 1 80 ? -1.672 -3.961 -4.832 1.00 97.62 80 LYS A C 1
ATOM 634 O O . LYS A 1 80 ? -2.491 -4.377 -5.651 1.00 97.62 80 LYS A O 1
ATOM 639 N N . ALA A 1 81 ? -0.853 -2.947 -5.069 1.00 97.31 81 ALA A N 1
ATOM 640 C CA . ALA A 1 81 ? -0.721 -2.263 -6.346 1.00 97.31 81 ALA A CA 1
ATOM 641 C C . ALA A 1 81 ? 0.748 -2.267 -6.760 1.00 97.31 81 ALA A C 1
ATOM 643 O O . ALA A 1 81 ? 1.636 -2.040 -5.941 1.00 97.31 81 ALA A O 1
ATOM 644 N N . SER A 1 82 ? 1.016 -2.517 -8.038 1.00 95.44 82 SER A N 1
ATOM 645 C CA . SER A 1 82 ? 2.362 -2.385 -8.588 1.00 95.44 82 SER A CA 1
ATOM 646 C C . SER A 1 82 ? 2.297 -2.096 -10.073 1.00 95.44 82 SER A C 1
ATOM 648 O O . SER A 1 82 ? 1.401 -2.599 -10.750 1.00 95.44 82 SER A O 1
ATOM 650 N N . THR A 1 83 ? 3.261 -1.338 -10.581 1.00 95.38 83 THR A N 1
ATOM 651 C CA . THR A 1 83 ? 3.357 -1.053 -12.011 1.00 95.38 83 THR A CA 1
ATOM 652 C C . THR A 1 83 ? 4.787 -0.746 -12.425 1.00 95.38 83 THR A C 1
ATOM 654 O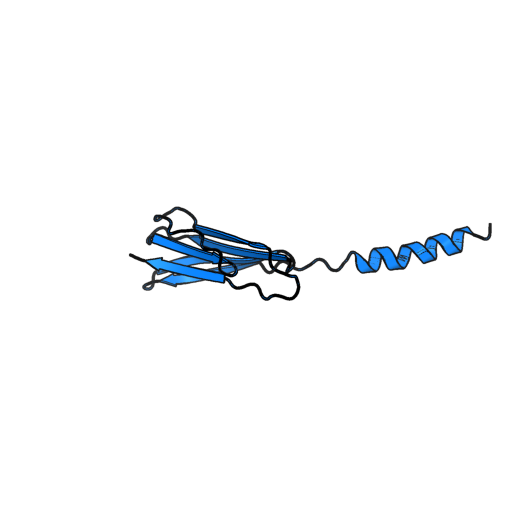 O . THR A 1 83 ? 5.600 -0.296 -11.610 1.00 95.38 83 THR A O 1
ATOM 657 N N . TRP A 1 84 ? 5.092 -0.994 -13.695 1.00 93.31 84 TRP A N 1
ATOM 658 C CA . TRP A 1 84 ? 6.356 -0.587 -14.294 1.00 93.31 84 TRP A CA 1
ATOM 659 C C . TRP A 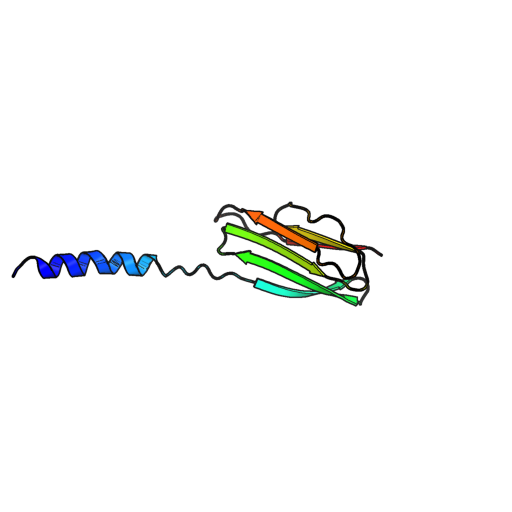1 84 ? 6.413 0.937 -14.409 1.00 93.31 84 TR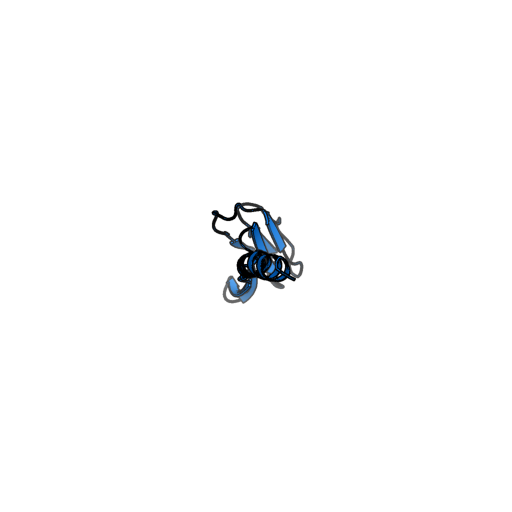P A C 1
ATOM 661 O O . TRP A 1 84 ? 5.429 1.600 -14.736 1.00 93.31 84 TRP A O 1
ATOM 671 N N . ILE A 1 85 ? 7.584 1.491 -14.129 1.00 89.69 85 ILE A N 1
ATOM 672 C CA . ILE A 1 85 ? 7.889 2.910 -14.253 1.00 89.69 85 ILE A CA 1
ATOM 673 C C . ILE A 1 85 ? 9.184 3.058 -15.046 1.00 89.69 85 ILE A C 1
ATOM 675 O O . ILE A 1 85 ? 10.079 2.218 -14.969 1.00 89.69 85 ILE A O 1
ATOM 679 N N . SER A 1 86 ? 9.297 4.134 -15.817 1.00 84.75 86 SER A N 1
ATOM 680 C CA . SER A 1 86 ? 10.563 4.460 -16.470 1.00 84.75 86 SER A CA 1
ATOM 681 C C . SER A 1 86 ? 11.642 4.747 -15.412 1.00 84.75 86 SER A C 1
ATOM 683 O O . SER A 1 86 ? 11.313 5.387 -14.411 1.00 84.75 86 SER A O 1
ATOM 685 N N . PRO A 1 87 ? 12.924 4.396 -15.644 1.00 77.56 87 PRO A N 1
ATOM 686 C CA . PRO A 1 87 ? 14.020 4.623 -14.687 1.00 77.56 87 PRO A CA 1
ATOM 687 C C . PRO A 1 87 ? 14.192 6.075 -14.214 1.00 77.56 87 PRO A C 1
ATOM 689 O O . PRO A 1 87 ? 14.764 6.336 -13.156 1.00 77.56 87 PRO A O 1
ATOM 692 N N . THR A 1 88 ? 13.712 7.028 -15.013 1.00 80.31 88 THR A N 1
ATOM 693 C CA . THR A 1 88 ? 13.741 8.472 -14.747 1.00 80.31 88 THR A CA 1
ATOM 694 C C . THR A 1 88 ? 12.513 8.977 -13.985 1.00 80.31 88 THR A C 1
ATOM 696 O O . THR A 1 88 ? 12.505 10.116 -13.519 1.00 80.31 88 THR A O 1
ATOM 699 N N . LYS A 1 89 ? 11.462 8.160 -13.844 1.00 81.62 89 LYS A N 1
ATOM 700 C CA . LYS A 1 89 ? 10.204 8.540 -13.196 1.00 81.62 89 LYS A CA 1
ATOM 701 C C . LYS A 1 89 ? 10.271 8.224 -11.705 1.00 81.62 89 LYS A C 1
ATOM 703 O O . LYS A 1 89 ? 10.669 7.136 -11.301 1.00 81.62 89 LYS A O 1
ATOM 708 N N . LYS A 1 90 ? 9.834 9.167 -10.867 1.00 84.62 90 LYS A N 1
ATOM 709 C CA . LYS A 1 90 ? 9.698 8.910 -9.429 1.00 84.62 90 LYS A CA 1
ATOM 710 C C . LYS A 1 90 ? 8.558 7.920 -9.170 1.00 84.62 90 LYS A C 1
ATOM 712 O O . LYS A 1 90 ? 7.477 8.031 -9.757 1.00 84.62 90 LYS A O 1
ATOM 717 N N . ALA A 1 91 ? 8.805 6.970 -8.274 1.00 89.56 91 ALA A N 1
ATOM 718 C CA . ALA A 1 91 ? 7.765 6.098 -7.753 1.00 89.56 91 ALA A CA 1
ATOM 719 C C . ALA A 1 91 ? 6.829 6.907 -6.848 1.00 89.56 91 ALA A C 1
ATOM 721 O O . ALA A 1 91 ? 7.299 7.635 -5.975 1.00 89.56 91 ALA A O 1
ATOM 722 N N . THR A 1 92 ? 5.523 6.796 -7.074 1.00 91.56 92 THR A N 1
ATOM 723 C CA . THR A 1 92 ? 4.502 7.428 -6.236 1.00 91.56 92 THR A CA 1
ATOM 724 C C . THR A 1 92 ? 3.565 6.361 -5.710 1.00 91.56 92 THR A C 1
ATOM 726 O O . THR A 1 92 ? 3.032 5.554 -6.471 1.00 91.56 92 THR A O 1
ATOM 729 N N . ALA A 1 93 ? 3.368 6.355 -4.400 1.00 94.12 93 ALA A N 1
ATOM 730 C CA . ALA A 1 93 ? 2.514 5.401 -3.728 1.00 94.12 93 ALA A CA 1
ATOM 731 C C . ALA A 1 93 ? 1.505 6.149 -2.862 1.00 94.12 93 ALA A C 1
ATOM 733 O O . ALA A 1 93 ? 1.851 7.126 -2.200 1.00 94.12 93 ALA A O 1
ATOM 734 N N . TYR A 1 94 ? 0.268 5.665 -2.870 1.00 94.38 94 TYR A N 1
ATOM 735 C CA . TYR A 1 94 ? -0.800 6.151 -2.004 1.00 94.38 94 TYR A CA 1
ATOM 736 C C . TYR A 1 94 ? -1.490 4.974 -1.326 1.00 94.38 94 TYR A C 1
ATOM 738 O O . TYR A 1 94 ? -1.452 3.838 -1.820 1.00 94.38 94 TYR A O 1
ATOM 746 N N . TRP A 1 95 ? -2.130 5.274 -0.205 1.00 95.75 95 TRP A N 1
ATOM 747 C CA . TRP A 1 95 ? -2.977 4.368 0.545 1.00 95.75 95 TRP A CA 1
ATOM 748 C C . TRP A 1 95 ? -4.232 5.107 0.990 1.00 95.75 95 TRP A C 1
ATOM 750 O O . TRP A 1 95 ? -4.178 6.301 1.268 1.00 95.75 95 TRP A O 1
ATOM 760 N N . ASP A 1 96 ? -5.335 4.377 1.096 1.00 96.69 96 ASP A N 1
ATOM 761 C CA . ASP A 1 96 ? -6.598 4.899 1.599 1.00 96.69 96 ASP A CA 1
ATOM 762 C C . ASP A 1 96 ? -7.266 3.892 2.530 1.00 96.69 96 ASP A C 1
ATOM 764 O O . ASP A 1 96 ? -7.140 2.674 2.371 1.00 96.69 96 ASP A O 1
ATOM 768 N N . CYS A 1 97 ? -8.023 4.412 3.492 1.00 97.38 97 CYS A N 1
ATOM 769 C CA . CYS A 1 97 ? -8.886 3.645 4.383 1.00 97.38 97 CYS A CA 1
ATOM 770 C C . CYS A 1 97 ? -10.285 4.264 4.425 1.00 97.38 97 CYS A C 1
ATOM 772 O O . CYS A 1 97 ? -10.444 5.483 4.392 1.00 97.38 97 CYS A O 1
ATOM 774 N N . LYS A 1 98 ? -11.306 3.412 4.549 1.00 96.62 98 LYS A N 1
ATOM 775 C CA . LYS A 1 98 ? -12.692 3.805 4.807 1.00 96.62 98 LYS A CA 1
ATOM 776 C C . LYS A 1 98 ? -13.379 2.841 5.768 1.00 96.62 98 LYS A C 1
ATOM 778 O O . LYS A 1 98 ? -13.126 1.628 5.765 1.00 96.62 98 LYS A O 1
ATOM 783 N N . GLY A 1 99 ? -14.286 3.392 6.561 1.00 86.94 99 GLY A N 1
ATOM 784 C CA . GLY A 1 99 ? -15.078 2.680 7.561 1.00 86.94 99 GLY A CA 1
ATOM 785 C C . GLY A 1 99 ? -15.376 3.546 8.763 1.00 86.94 99 GLY A C 1
ATOM 786 O O . GLY A 1 99 ? -14.779 4.642 8.871 1.00 86.94 99 GLY A O 1
#

Foldseek 3Di:
DPCPVVVVVVVVVVVVVVPPQLDWDWDWDFDDDPNDTKTWIWTDDSLFKTKIKIAAQPWFKWKEKPRFTQDTDDHPDIRIYMDTDDSPDGIDMDMDTDD

pLDDT: mean 82.34, std 18.55, range [46.38, 98.12]

InterPro domains:
  IPR006540 Bacteriocin, lactococcin 972 [TIGR01653] (1-96)